Protein AF-I6UPG4-F1 (afdb_monomer_lite)

Foldseek 3Di:
DVVVLVQVVVLCVVCVVVVAHFAEKEDAPQLLVVVQVVCCVVVVDNDDDQDGPNHGYDYDNVCPQKMKTARPVCVVPDPPRIDMDRRDD

pLDDT: mean 94.86, std 5.69, range [63.81, 98.62]

Organism: NCBI:txid1185654

Structure (mmCIF, N/CA/C/O backbone):
data_AF-I6UPG4-F1
#
_entry.id   AF-I6UPG4-F1
#
loop_
_atom_site.group_PDB
_atom_site.id
_atom_site.type_symbol
_atom_site.label_atom_id
_atom_site.label_alt_id
_atom_site.label_comp_id
_atom_site.label_asym_id
_atom_site.label_entity_id
_atom_site.label_seq_id
_atom_site.pdbx_PDB_ins_code
_atom_site.Cartn_x
_atom_site.Cartn_y
_atom_site.Cartn_z
_atom_site.occupancy
_atom_site.B_iso_or_equiv
_atom_site.auth_seq_id
_atom_site.auth_comp_id
_atom_site.auth_asym_id
_atom_site.auth_atom_id
_atom_site.pdbx_PDB_model_num
ATOM 1 N N . MET A 1 1 ? -3.359 -5.535 13.706 1.00 63.81 1 MET A N 1
ATOM 2 C CA . MET A 1 1 ? -2.222 -4.746 13.191 1.00 63.81 1 MET A CA 1
ATOM 3 C C . MET A 1 1 ? -1.098 -5.605 12.613 1.00 63.81 1 MET A C 1
ATOM 5 O O . MET A 1 1 ? -0.763 -5.388 11.455 1.00 63.81 1 MET A O 1
ATOM 9 N N . ILE A 1 2 ? -0.634 -6.650 13.319 1.00 75.94 2 ILE A N 1
ATOM 10 C CA . ILE A 1 2 ? 0.460 -7.556 12.880 1.00 75.94 2 ILE A CA 1
ATOM 11 C C . ILE A 1 2 ? 0.326 -8.045 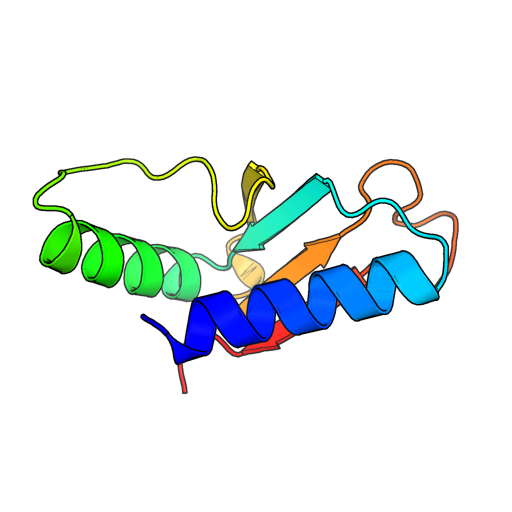11.424 1.00 75.94 2 ILE A C 1
ATOM 13 O O . ILE A 1 2 ? 1.300 -8.022 10.682 1.00 75.94 2 ILE A O 1
ATOM 17 N N . ARG A 1 3 ? -0.883 -8.429 10.981 1.00 84.75 3 ARG A N 1
ATOM 18 C CA . ARG A 1 3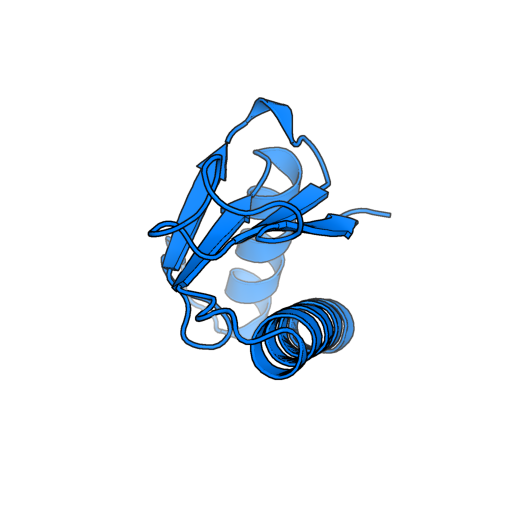 ? -1.097 -8.918 9.606 1.00 84.75 3 ARG A CA 1
ATOM 19 C C . ARG A 1 3 ? -0.812 -7.859 8.530 1.00 84.75 3 ARG A C 1
ATOM 21 O O . ARG A 1 3 ? -0.182 -8.183 7.539 1.00 84.75 3 ARG A O 1
ATOM 28 N N . ILE A 1 4 ? -1.271 -6.618 8.716 1.00 90.38 4 ILE A N 1
ATOM 29 C CA . ILE A 1 4 ? -1.132 -5.565 7.692 1.00 90.38 4 ILE A CA 1
ATOM 30 C C . ILE A 1 4 ? 0.318 -5.103 7.593 1.00 90.38 4 ILE A C 1
ATOM 32 O O . ILE A 1 4 ? 0.836 -4.999 6.489 1.00 90.38 4 ILE A O 1
ATOM 36 N N . LEU A 1 5 ? 0.978 -4.866 8.731 1.00 90.94 5 LEU A N 1
ATOM 37 C CA . LEU A 1 5 ? 2.392 -4.486 8.722 1.00 90.94 5 LEU A CA 1
ATOM 38 C C . LEU A 1 5 ? 3.256 -5.590 8.103 1.00 90.94 5 LEU A C 1
ATOM 40 O O . LEU A 1 5 ? 4.109 -5.287 7.277 1.00 90.94 5 LEU A O 1
ATOM 44 N N . GLY A 1 6 ? 2.971 -6.859 8.419 1.00 93.50 6 GLY A N 1
ATOM 45 C CA . GLY A 1 6 ? 3.652 -7.999 7.806 1.00 93.50 6 GLY A CA 1
ATOM 46 C C . GLY A 1 6 ? 3.448 -8.082 6.290 1.00 93.50 6 GLY A C 1
ATOM 47 O O . GLY A 1 6 ? 4.416 -8.259 5.563 1.00 93.50 6 GLY A O 1
ATOM 48 N N . GLU A 1 7 ? 2.219 -7.891 5.796 1.00 94.81 7 GLU A N 1
ATOM 49 C CA . GLU A 1 7 ? 1.936 -7.877 4.350 1.00 94.81 7 GLU A CA 1
ATOM 50 C C . GLU A 1 7 ? 2.633 -6.702 3.636 1.00 94.81 7 GLU A C 1
ATOM 52 O O . GLU A 1 7 ? 3.128 -6.862 2.519 1.00 94.81 7 GLU A O 1
ATOM 57 N N . ILE A 1 8 ? 2.722 -5.530 4.277 1.00 95.75 8 ILE A N 1
ATOM 58 C CA . ILE A 1 8 ? 3.471 -4.378 3.746 1.00 95.75 8 ILE A CA 1
ATOM 59 C C . ILE A 1 8 ? 4.965 -4.701 3.675 1.00 95.75 8 ILE A C 1
ATOM 61 O O . ILE A 1 8 ? 5.578 -4.510 2.625 1.00 95.75 8 ILE A O 1
ATOM 65 N N . GLU A 1 9 ? 5.546 -5.228 4.753 1.00 96.00 9 GLU A N 1
ATOM 66 C CA . GLU A 1 9 ? 6.959 -5.616 4.795 1.00 96.00 9 GLU A CA 1
ATOM 67 C C . GLU A 1 9 ? 7.293 -6.702 3.767 1.00 96.00 9 GLU A C 1
ATOM 69 O O . GLU A 1 9 ? 8.319 -6.613 3.093 1.00 96.00 9 GLU A O 1
ATOM 74 N N . GLU A 1 10 ? 6.413 -7.689 3.588 1.00 96.94 10 GLU A N 1
ATOM 75 C CA . GLU A 1 10 ? 6.544 -8.723 2.561 1.00 96.94 10 GLU A CA 1
ATOM 76 C C . GLU A 1 10 ? 6.639 -8.096 1.163 1.00 96.94 10 GLU A C 1
ATOM 78 O O . GLU A 1 10 ? 7.598 -8.357 0.435 1.00 96.94 10 GLU A O 1
ATOM 83 N N . LYS A 1 11 ? 5.718 -7.189 0.804 1.00 97.62 11 LYS A N 1
ATOM 84 C CA . LYS A 1 11 ? 5.741 -6.529 -0.515 1.00 97.62 11 LYS A CA 1
ATOM 85 C C . LYS A 1 11 ? 6.898 -5.562 -0.699 1.00 97.62 11 LYS A C 1
ATOM 87 O O . LYS A 1 11 ? 7.436 -5.465 -1.803 1.00 97.62 11 LYS A O 1
ATOM 92 N N . MET A 1 12 ? 7.324 -4.884 0.361 1.00 98.06 12 MET A N 1
ATOM 93 C CA . MET A 1 12 ? 8.545 -4.082 0.327 1.00 98.06 12 MET A CA 1
ATOM 94 C C . MET A 1 12 ? 9.776 -4.952 0.064 1.00 98.06 12 MET A C 1
ATOM 96 O O . MET A 1 12 ? 10.643 -4.560 -0.715 1.00 98.06 12 MET A O 1
ATOM 100 N N . ASN A 1 13 ? 9.865 -6.125 0.690 1.00 97.88 13 ASN A N 1
ATOM 101 C CA . ASN A 1 13 ? 10.984 -7.040 0.491 1.00 97.88 13 ASN A CA 1
ATOM 102 C C . ASN A 1 13 ? 10.971 -7.663 -0.907 1.00 97.88 13 ASN A C 1
ATOM 104 O O . ASN A 1 13 ? 12.030 -7.739 -1.521 1.00 97.88 13 ASN A O 1
ATOM 108 N N . GLU A 1 14 ? 9.801 -8.023 -1.442 1.00 98.00 14 GLU A N 1
ATOM 109 C CA . GLU A 1 14 ? 9.663 -8.451 -2.842 1.00 98.00 14 GLU A CA 1
ATOM 110 C C . GLU A 1 14 ? 10.207 -7.388 -3.806 1.00 98.00 14 GLU A C 1
ATOM 112 O O . GLU A 1 14 ? 11.051 -7.695 -4.643 1.00 98.00 14 GLU A O 1
ATOM 117 N N . LEU A 1 15 ? 9.796 -6.122 -3.649 1.00 97.69 15 LEU A N 1
ATOM 118 C CA . LEU A 1 15 ? 10.302 -5.020 -4.476 1.00 97.69 15 LEU A CA 1
ATOM 119 C C . LEU A 1 15 ? 11.820 -4.847 -4.346 1.00 97.69 15 LEU A C 1
ATOM 121 O O . LEU A 1 15 ? 12.506 -4.693 -5.353 1.00 97.69 15 LEU A O 1
ATOM 125 N N . LYS A 1 16 ? 12.359 -4.918 -3.125 1.00 98.06 16 LYS A N 1
ATOM 126 C CA . LYS A 1 16 ? 13.809 -4.830 -2.891 1.00 98.06 16 LYS A CA 1
ATOM 127 C C . LYS A 1 16 ? 14.578 -5.977 -3.546 1.00 98.06 16 LYS A C 1
ATOM 129 O O . LYS A 1 16 ? 15.645 -5.737 -4.105 1.00 98.06 16 LYS A O 1
ATOM 134 N N . MET A 1 17 ? 14.057 -7.206 -3.495 1.00 98.06 17 MET A N 1
ATOM 135 C CA . MET A 1 17 ? 14.657 -8.366 -4.171 1.00 98.06 17 MET A CA 1
ATOM 136 C C . MET A 1 17 ? 14.632 -8.216 -5.695 1.00 98.06 17 MET A C 1
ATOM 138 O O . MET A 1 17 ? 15.594 -8.597 -6.357 1.00 98.06 17 MET A O 1
ATOM 142 N N . ASP A 1 18 ? 13.578 -7.597 -6.228 1.00 97.06 18 ASP A N 1
ATOM 143 C CA . ASP A 1 18 ? 13.436 -7.255 -7.647 1.00 97.06 18 ASP A CA 1
ATOM 144 C C . ASP A 1 18 ? 14.321 -6.045 -8.064 1.00 97.06 18 ASP A C 1
ATOM 146 O O . ASP A 1 18 ? 14.360 -5.677 -9.238 1.00 97.06 18 ASP A O 1
ATOM 150 N N . GLY A 1 19 ? 15.066 -5.434 -7.129 1.00 97.94 19 GLY A N 1
ATOM 151 C CA . GLY A 1 19 ? 15.998 -4.324 -7.380 1.00 97.94 19 GLY A CA 1
ATOM 152 C C . GLY A 1 19 ? 15.389 -2.921 -7.276 1.00 97.94 19 GLY A C 1
ATOM 153 O O . GLY A 1 19 ? 16.061 -1.940 -7.599 1.00 97.94 19 GLY A O 1
ATOM 154 N N . PHE A 1 20 ? 14.142 -2.809 -6.820 1.00 98.50 20 PHE A N 1
ATOM 155 C CA . PHE A 1 20 ? 13.459 -1.537 -6.587 1.00 98.50 20 PHE A CA 1
ATOM 156 C C . PHE A 1 20 ? 13.763 -0.963 -5.199 1.00 98.50 20 PHE A C 1
ATOM 158 O O . PHE A 1 20 ? 14.145 -1.674 -4.266 1.00 98.50 20 PHE A O 1
ATOM 165 N N . ASN A 1 21 ? 13.533 0.337 -5.036 1.00 98.12 21 ASN A N 1
ATOM 166 C CA . ASN A 1 21 ? 13.638 1.039 -3.765 1.00 98.12 21 ASN A CA 1
ATOM 167 C C . ASN A 1 21 ? 12.257 1.568 -3.330 1.00 98.12 21 ASN A C 1
ATOM 169 O O . ASN A 1 21 ? 11.929 2.713 -3.642 1.00 98.12 21 ASN A O 1
ATOM 173 N N . PRO A 1 22 ? 11.440 0.759 -2.627 1.00 98.25 22 PRO A N 1
ATOM 174 C CA . PRO A 1 22 ? 10.106 1.177 -2.216 1.00 98.25 22 PRO A CA 1
ATOM 175 C C . PRO A 1 22 ? 10.176 2.360 -1.247 1.00 98.25 22 PRO A C 1
ATOM 177 O O . PRO A 1 22 ? 10.842 2.281 -0.214 1.00 98.25 22 PRO A O 1
ATOM 180 N N . ASP A 1 23 ? 9.470 3.437 -1.576 1.00 98.50 23 ASP A N 1
ATOM 181 C CA . ASP A 1 23 ? 9.528 4.718 -0.866 1.00 98.50 23 ASP A CA 1
ATOM 182 C C . ASP A 1 23 ? 8.143 5.258 -0.472 1.00 98.50 23 ASP A C 1
ATOM 184 O O . ASP A 1 23 ? 8.020 5.978 0.525 1.00 98.50 23 ASP A O 1
ATOM 188 N N . ILE A 1 24 ? 7.095 4.871 -1.205 1.00 98.56 24 ILE A N 1
ATOM 189 C CA . ILE A 1 24 ? 5.712 5.297 -0.972 1.00 98.56 24 ILE A CA 1
ATOM 190 C C . ILE A 1 24 ? 4.779 4.082 -0.938 1.00 98.56 24 ILE A C 1
ATOM 192 O O . ILE A 1 24 ? 4.936 3.120 -1.689 1.00 98.56 24 ILE A O 1
ATOM 196 N N . ILE A 1 25 ? 3.757 4.150 -0.088 1.00 98.56 25 ILE A N 1
ATOM 197 C CA . ILE A 1 25 ? 2.570 3.302 -0.159 1.00 98.56 25 ILE A CA 1
ATOM 198 C C . ILE A 1 25 ? 1.333 4.166 -0.410 1.00 98.56 25 ILE A C 1
ATOM 200 O O . ILE A 1 25 ? 1.000 5.068 0.361 1.00 98.56 25 ILE A O 1
ATOM 204 N N . LEU A 1 26 ? 0.653 3.883 -1.517 1.00 98.62 26 LEU A N 1
ATOM 205 C CA . LEU A 1 26 ? -0.604 4.510 -1.899 1.00 98.62 26 LEU A CA 1
ATOM 206 C C . LEU A 1 26 ? -1.747 3.763 -1.220 1.00 98.62 26 LEU A C 1
ATOM 208 O O . LEU A 1 26 ? -1.903 2.566 -1.444 1.00 98.62 26 LEU A O 1
ATOM 212 N N . PHE A 1 27 ? -2.559 4.445 -0.424 1.00 98.50 27 PHE A N 1
ATOM 213 C CA . PHE A 1 27 ? -3.748 3.866 0.191 1.00 98.50 27 PHE A CA 1
ATOM 214 C C . PHE A 1 27 ? -5.021 4.371 -0.477 1.00 98.50 27 PHE A C 1
ATOM 216 O O . PHE A 1 27 ? -5.185 5.572 -0.703 1.00 98.50 27 PHE A O 1
ATOM 223 N N . GLY A 1 28 ? -5.964 3.456 -0.696 1.00 98.38 28 GLY A N 1
ATOM 224 C CA . GLY A 1 28 ? -7.351 3.821 -0.939 1.00 98.38 28 GLY A CA 1
ATOM 225 C C . GLY A 1 28 ? -7.988 4.476 0.282 1.00 98.38 28 GLY A C 1
ATOM 226 O O . GLY A 1 28 ? -7.527 4.312 1.417 1.00 98.38 28 GLY A O 1
ATOM 227 N N . ARG A 1 29 ? -9.063 5.241 0.061 1.00 97.25 29 ARG A N 1
ATOM 228 C CA . ARG A 1 29 ? -9.729 6.007 1.129 1.00 97.25 29 ARG A CA 1
ATOM 229 C C . ARG A 1 29 ? -10.203 5.095 2.263 1.00 97.25 29 ARG A C 1
ATOM 231 O O . ARG A 1 29 ? -10.003 5.406 3.437 1.00 97.25 29 ARG A O 1
ATOM 238 N N . GLU A 1 30 ? -10.805 3.963 1.915 1.00 97.38 30 GLU A N 1
ATOM 239 C CA . GLU A 1 30 ? -11.325 2.989 2.877 1.00 97.38 30 GLU A CA 1
ATOM 240 C C . GLU A 1 30 ? -10.166 2.303 3.606 1.00 97.38 30 GLU A C 1
ATOM 242 O O . GLU A 1 30 ? -10.161 2.240 4.837 1.00 97.38 30 GLU A O 1
ATOM 247 N N . ALA A 1 31 ? -9.147 1.867 2.860 1.00 97.56 31 ALA A N 1
ATOM 248 C CA . ALA A 1 31 ? -7.948 1.237 3.400 1.00 97.56 31 ALA A CA 1
ATOM 249 C C . ALA A 1 31 ? -7.209 2.134 4.408 1.00 97.56 31 ALA A C 1
ATOM 251 O O . ALA A 1 31 ? -6.840 1.671 5.490 1.00 97.56 31 ALA A O 1
ATOM 252 N N . TYR A 1 32 ? -7.031 3.422 4.090 1.00 97.19 32 TYR A N 1
ATOM 253 C CA . TYR A 1 32 ? -6.404 4.388 4.995 1.00 97.19 32 TYR A CA 1
ATOM 254 C C . TYR A 1 32 ? -7.232 4.588 6.264 1.00 97.19 32 TYR A C 1
ATOM 256 O O . TYR A 1 32 ? -6.684 4.573 7.363 1.00 97.19 32 TYR A O 1
ATOM 264 N N . ASN A 1 33 ? -8.554 4.729 6.139 1.00 96.06 33 ASN A N 1
ATOM 265 C CA . ASN A 1 33 ? -9.433 4.879 7.297 1.00 96.06 33 ASN A CA 1
ATOM 266 C C . ASN A 1 33 ? -9.380 3.639 8.203 1.00 96.06 33 ASN A C 1
ATOM 268 O O . ASN A 1 33 ? -9.323 3.770 9.427 1.00 96.06 33 ASN A O 1
ATOM 272 N N . PHE A 1 34 ? -9.349 2.441 7.612 1.00 95.25 34 PHE A N 1
ATOM 273 C CA . PHE A 1 34 ? -9.190 1.189 8.349 1.00 95.25 34 PHE A CA 1
ATOM 274 C C . PHE A 1 34 ? -7.865 1.155 9.123 1.00 95.25 34 PHE A C 1
ATOM 276 O O . PHE A 1 34 ? -7.867 0.888 10.327 1.00 95.25 34 PHE A O 1
ATOM 283 N N . LEU A 1 35 ? -6.747 1.475 8.461 1.00 93.94 35 LEU A N 1
ATOM 284 C CA . LEU A 1 35 ? -5.430 1.533 9.098 1.00 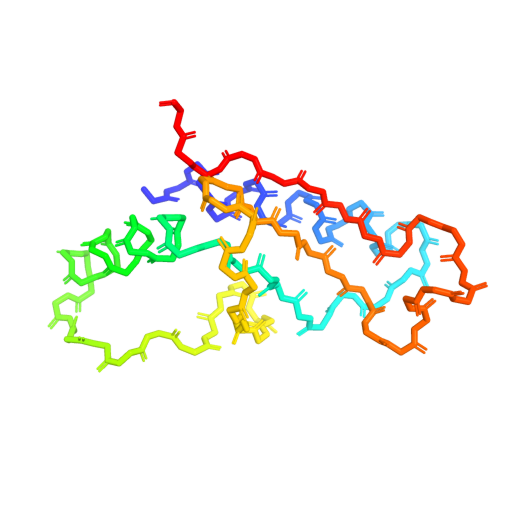93.94 35 LEU A CA 1
ATOM 285 C C . LEU A 1 35 ? -5.369 2.613 10.187 1.00 93.94 35 LEU A C 1
ATOM 287 O O . LEU A 1 35 ? -4.900 2.341 11.288 1.00 93.94 35 LEU A O 1
ATOM 291 N N . SER A 1 36 ? -5.870 3.819 9.912 1.00 94.38 36 SER A N 1
ATOM 292 C CA . SER A 1 36 ? -5.848 4.939 10.855 1.00 94.38 36 SER A CA 1
ATOM 293 C C . SER A 1 36 ? -6.633 4.624 12.126 1.00 94.38 36 SER A C 1
ATOM 295 O O . SER A 1 36 ? -6.140 4.875 13.220 1.00 94.38 36 SER A O 1
ATOM 297 N N . ASN A 1 37 ? -7.815 4.014 12.011 1.00 93.56 37 ASN A N 1
ATOM 298 C CA . ASN A 1 37 ? -8.599 3.597 13.175 1.00 93.56 37 ASN A CA 1
ATOM 299 C C . ASN A 1 37 ? -7.898 2.499 13.985 1.00 93.56 37 ASN A C 1
ATOM 301 O O . ASN A 1 37 ? -7.983 2.488 15.213 1.00 93.56 37 ASN A O 1
ATOM 305 N N . LEU A 1 38 ? -7.197 1.586 13.308 1.00 91.25 38 LEU A N 1
ATOM 306 C CA . LEU A 1 38 ? -6.421 0.538 13.959 1.00 91.25 38 LEU A CA 1
ATOM 307 C C . LEU A 1 38 ? -5.243 1.126 14.749 1.00 91.25 38 LEU A C 1
ATOM 309 O O . LEU A 1 38 ? -5.087 0.808 15.924 1.00 91.25 38 LEU A O 1
ATOM 313 N N . LEU A 1 39 ? -4.471 2.022 14.130 1.00 91.06 39 LEU A N 1
ATOM 314 C CA . LEU A 1 39 ? -3.329 2.683 14.761 1.00 91.06 39 LEU A CA 1
ATOM 315 C C . LEU A 1 39 ? -3.763 3.617 15.896 1.00 91.06 39 LEU A C 1
ATOM 317 O O . LEU A 1 39 ? -3.172 3.562 16.964 1.00 91.06 39 LEU A O 1
ATOM 321 N N . LYS A 1 40 ? -4.849 4.386 15.730 1.00 93.19 40 LYS A N 1
ATOM 322 C CA . LYS A 1 40 ? -5.455 5.196 16.807 1.00 93.19 40 LYS A CA 1
ATOM 323 C C . LYS A 1 40 ? -5.725 4.382 18.062 1.00 93.19 40 LYS A C 1
ATOM 325 O O . LYS A 1 40 ? -5.398 4.796 19.167 1.00 93.19 40 LYS A O 1
ATOM 330 N N . LYS A 1 41 ? -6.338 3.211 17.880 1.00 90.06 41 LYS A N 1
ATOM 331 C CA . LYS A 1 41 ? -6.707 2.326 18.983 1.00 90.06 41 LYS A CA 1
ATOM 332 C C . LYS A 1 41 ? -5.488 1.725 19.681 1.00 90.06 41 LYS A C 1
ATOM 334 O O . LYS A 1 41 ? -5.544 1.490 20.880 1.00 90.06 41 LYS A O 1
ATOM 339 N N . GLU A 1 42 ? -4.440 1.415 18.929 1.00 85.81 42 GLU A N 1
ATOM 340 C CA . GLU A 1 42 ? -3.270 0.710 19.458 1.00 85.81 42 GLU A CA 1
ATOM 341 C C . GLU A 1 42 ? -2.174 1.645 19.981 1.00 85.81 42 GLU A C 1
ATOM 343 O O . GLU A 1 42 ? -1.459 1.267 20.903 1.00 85.81 42 GLU A O 1
ATOM 348 N N . MET A 1 43 ? -2.046 2.845 19.416 1.00 87.62 43 MET A N 1
ATOM 349 C CA . MET A 1 43 ? -1.039 3.840 19.797 1.00 87.62 43 MET A CA 1
ATOM 350 C C . MET A 1 43 ? -1.589 4.926 20.728 1.00 87.62 43 MET A C 1
ATOM 352 O O . MET A 1 43 ? -0.811 5.721 21.237 1.00 87.62 43 MET A O 1
ATOM 356 N N . GLU A 1 44 ? -2.910 4.976 20.941 1.00 88.62 44 GLU A N 1
ATOM 357 C CA . GLU A 1 44 ? -3.594 6.056 21.676 1.00 88.62 44 GLU A CA 1
ATOM 358 C C . GLU A 1 44 ? -3.304 7.463 21.098 1.00 88.62 44 GLU A C 1
ATOM 360 O O . GLU A 1 44 ? -3.370 8.473 21.795 1.00 88.62 44 GLU A O 1
ATOM 365 N N . GLU A 1 45 ? -3.016 7.542 19.794 1.00 90.44 45 GLU A N 1
ATOM 366 C CA . GLU A 1 45 ? -2.720 8.779 19.059 1.00 90.44 45 GLU A CA 1
ATOM 367 C C . GLU A 1 45 ? -3.852 9.142 18.091 1.00 90.44 45 GLU A C 1
ATOM 369 O O . GLU A 1 45 ? -4.411 8.271 17.432 1.00 90.44 45 GLU A O 1
ATOM 374 N N . GLU A 1 46 ? -4.158 10.431 17.912 1.00 86.19 46 GLU A N 1
ATOM 375 C CA . GLU A 1 46 ? -5.244 10.879 17.019 1.00 86.19 46 GLU A CA 1
ATOM 376 C C . GLU A 1 46 ? -4.865 10.940 15.520 1.00 86.19 46 GLU A C 1
ATOM 378 O O . GLU A 1 46 ? -5.738 11.120 14.661 1.00 86.19 46 GLU A O 1
ATOM 383 N N . GLY A 1 47 ? -3.591 10.737 15.169 1.00 89.00 47 GLY A N 1
ATOM 384 C CA . GLY A 1 47 ? -3.085 10.891 13.800 1.00 89.00 47 GLY A CA 1
ATOM 385 C C . GLY A 1 47 ? -3.033 12.361 13.328 1.00 89.00 47 GLY A C 1
ATOM 386 O O . GLY A 1 47 ? -3.126 13.274 14.146 1.00 89.00 47 GLY A O 1
ATOM 387 N N . PRO A 1 48 ? -2.884 12.628 12.014 1.00 88.75 48 PRO A N 1
ATOM 388 C CA . PRO A 1 48 ? -2.854 11.669 10.909 1.00 88.75 48 PRO A CA 1
ATOM 389 C C . PRO A 1 48 ? -1.562 10.846 10.870 1.00 88.75 48 PRO A C 1
ATOM 391 O O . PRO A 1 48 ? -0.485 11.334 11.202 1.00 88.75 48 PRO A O 1
ATOM 394 N N . PHE A 1 49 ? -1.663 9.604 10.398 1.00 93.81 49 PHE A N 1
ATOM 395 C CA . PHE A 1 49 ? -0.493 8.756 10.185 1.00 93.81 49 PHE A CA 1
ATOM 396 C C . PHE A 1 49 ? 0.046 9.005 8.784 1.00 93.81 49 PHE A C 1
ATOM 398 O O . PHE A 1 49 ? -0.638 8.772 7.791 1.00 93.81 49 PHE A O 1
ATOM 405 N N . THR A 1 50 ? 1.273 9.504 8.712 1.00 96.38 50 THR A N 1
ATOM 406 C CA . THR A 1 50 ? 1.923 9.879 7.448 1.00 96.38 50 THR A CA 1
ATOM 407 C C . THR A 1 50 ? 2.943 8.848 6.977 1.00 96.38 50 THR A C 1
ATOM 409 O O . THR A 1 50 ? 3.427 8.943 5.853 1.00 96.38 50 THR A O 1
ATOM 412 N N . HIS A 1 51 ? 3.272 7.866 7.819 1.00 95.56 51 HIS A N 1
ATOM 413 C CA . HIS A 1 51 ? 4.275 6.843 7.545 1.00 95.56 51 HIS A CA 1
ATOM 414 C C . HIS A 1 51 ? 3.837 5.486 8.097 1.00 95.56 51 HIS A C 1
ATOM 416 O O . HIS A 1 51 ? 3.158 5.408 9.121 1.00 95.56 51 HIS A O 1
ATOM 422 N N . VAL A 1 52 ? 4.265 4.419 7.425 1.00 93.31 52 VAL A N 1
ATOM 423 C CA . VAL A 1 52 ? 4.136 3.030 7.884 1.00 93.31 52 VAL A CA 1
ATOM 424 C C . VAL A 1 52 ? 5.327 2.233 7.361 1.00 93.31 52 VAL A C 1
ATOM 426 O O . VAL A 1 52 ? 5.763 2.462 6.239 1.00 93.31 52 VAL A O 1
ATOM 429 N N . SER A 1 53 ? 5.898 1.341 8.174 1.00 89.56 53 SER A N 1
ATOM 430 C CA . SER A 1 53 ? 7.037 0.486 7.781 1.00 89.56 53 SER A CA 1
ATOM 431 C C . SER A 1 53 ? 8.207 1.246 7.123 1.00 89.56 53 SER A C 1
ATOM 433 O O . SER A 1 53 ? 8.845 0.748 6.201 1.00 89.56 53 SER A O 1
ATOM 435 N N . ASN A 1 54 ? 8.507 2.457 7.610 1.00 93.44 54 ASN A N 1
ATOM 436 C CA . ASN A 1 54 ? 9.555 3.361 7.105 1.00 93.44 54 ASN A CA 1
ATOM 437 C C . ASN A 1 54 ? 9.349 3.911 5.679 1.00 93.44 54 ASN A C 1
ATOM 439 O O . ASN A 1 54 ? 10.296 4.437 5.097 1.00 93.44 54 ASN A O 1
ATOM 443 N N . ILE A 1 55 ? 8.137 3.832 5.128 1.00 97.00 55 ILE A N 1
ATOM 444 C CA . ILE A 1 55 ? 7.767 4.457 3.850 1.00 97.00 55 ILE A CA 1
ATOM 445 C C . ILE A 1 55 ? 6.630 5.461 4.039 1.00 97.00 55 ILE A C 1
ATOM 447 O O . ILE A 1 55 ? 5.878 5.407 5.019 1.00 97.00 55 ILE A O 1
ATOM 451 N N . LYS A 1 56 ? 6.528 6.415 3.112 1.00 98.31 56 LYS A N 1
ATOM 452 C CA . LYS A 1 56 ? 5.543 7.497 3.171 1.00 98.31 56 LYS A CA 1
ATOM 453 C C . LYS A 1 56 ? 4.159 6.993 2.764 1.00 98.31 56 LYS A C 1
ATOM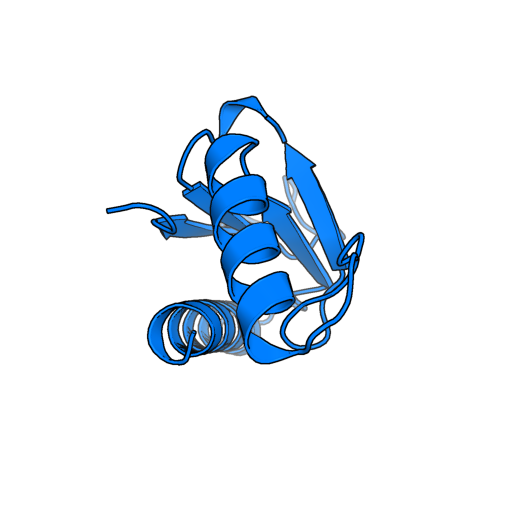 455 O O . LYS A 1 56 ? 4.033 6.256 1.789 1.00 98.31 56 LYS A O 1
ATOM 460 N N . ILE A 1 57 ? 3.121 7.422 3.474 1.00 98.38 57 ILE A N 1
ATOM 461 C CA . ILE A 1 57 ? 1.725 7.193 3.093 1.00 98.38 57 ILE A CA 1
ATOM 462 C C . ILE A 1 57 ? 1.262 8.334 2.188 1.00 98.38 57 ILE A C 1
ATOM 464 O O . ILE A 1 57 ? 1.390 9.505 2.542 1.00 98.38 57 ILE A O 1
ATOM 468 N N . GLU A 1 58 ? 0.665 7.980 1.056 1.00 98.50 58 GLU A N 1
ATOM 469 C CA . GLU A 1 58 ? -0.079 8.893 0.186 1.00 98.50 58 GLU A CA 1
ATOM 470 C C . GLU A 1 58 ? -1.468 8.317 -0.104 1.00 98.50 58 GLU A C 1
ATOM 472 O O . GLU A 1 58 ? -1.683 7.106 -0.016 1.00 98.50 58 GLU A O 1
ATOM 477 N N . ILE A 1 59 ? -2.430 9.179 -0.437 1.00 98.19 59 ILE A N 1
ATOM 478 C CA . ILE A 1 59 ? -3.819 8.766 -0.671 1.00 98.19 59 ILE A CA 1
ATOM 479 C C . ILE A 1 59 ? -4.124 8.774 -2.167 1.00 98.19 59 ILE A C 1
ATOM 481 O O . ILE A 1 59 ? -3.982 9.799 -2.828 1.00 98.19 59 ILE A O 1
ATOM 485 N N . LEU A 1 60 ? -4.605 7.638 -2.668 1.00 98.44 60 LEU A N 1
ATOM 486 C CA . LEU A 1 60 ? -5.182 7.485 -4.001 1.00 98.44 60 LEU A CA 1
ATOM 487 C C . LEU A 1 60 ? -6.559 6.839 -3.831 1.00 98.44 60 LEU A C 1
ATOM 489 O O . LEU A 1 60 ? -6.661 5.621 -3.685 1.00 98.44 60 LEU A O 1
ATOM 493 N N . GLU A 1 61 ? -7.605 7.667 -3.753 1.00 98.00 61 GLU A N 1
ATOM 494 C CA . GLU A 1 61 ? -8.934 7.271 -3.264 1.00 98.00 61 GLU A CA 1
ATOM 495 C C . GLU A 1 61 ? -9.523 6.069 -4.010 1.00 98.00 61 GLU A C 1
ATOM 497 O O . GLU A 1 61 ? -10.126 5.193 -3.387 1.00 98.00 61 GLU A O 1
ATOM 502 N N . GLU A 1 62 ? -9.280 5.997 -5.316 1.00 98.19 62 GLU A N 1
ATOM 503 C CA . GLU A 1 62 ? -9.793 5.000 -6.254 1.00 98.19 62 GLU A CA 1
ATOM 504 C C . GLU A 1 62 ? -9.305 3.573 -5.962 1.00 98.19 62 GLU A C 1
ATOM 506 O O . GLU A 1 62 ? -9.857 2.611 -6.494 1.00 98.19 62 GLU A O 1
ATOM 511 N N . LEU A 1 63 ? -8.294 3.407 -5.099 1.00 98.12 63 LEU A N 1
ATOM 512 C CA . LEU A 1 63 ? -7.857 2.092 -4.627 1.00 98.12 63 LEU A CA 1
ATOM 513 C C . LEU A 1 63 ? -8.828 1.461 -3.610 1.00 98.12 63 LEU A C 1
ATOM 515 O O . LEU A 1 63 ? -8.700 0.273 -3.319 1.00 98.12 63 LEU A O 1
ATOM 519 N N . GLY A 1 64 ? -9.796 2.216 -3.072 1.00 97.94 64 GLY A N 1
ATOM 520 C CA . GLY A 1 64 ? -10.821 1.701 -2.156 1.00 97.94 64 GLY A CA 1
ATOM 521 C C . GLY A 1 64 ? -10.232 1.008 -0.921 1.00 97.94 64 GLY A C 1
ATOM 522 O O . GLY A 1 64 ? -9.543 1.637 -0.111 1.00 97.94 64 GLY A O 1
ATOM 523 N N . GLY A 1 65 ? -10.505 -0.290 -0.775 1.00 97.69 65 GLY A N 1
ATOM 524 C CA . GLY A 1 65 ? -10.015 -1.145 0.312 1.00 97.69 65 GLY A CA 1
ATOM 525 C C . GLY A 1 65 ? -8.591 -1.691 0.141 1.00 97.69 65 GLY A C 1
ATOM 526 O O . GLY A 1 65 ? -8.131 -2.444 1.006 1.00 97.69 65 GLY A O 1
ATOM 527 N N . ASP A 1 66 ? -7.887 -1.310 -0.926 1.00 98.12 66 ASP A N 1
ATOM 528 C CA . ASP A 1 66 ? -6.525 -1.754 -1.225 1.00 98.12 66 ASP A CA 1
ATOM 529 C C . ASP A 1 66 ? -5.466 -0.677 -0.923 1.00 98.12 66 ASP A C 1
ATOM 531 O O . ASP A 1 66 ? -5.748 0.517 -0.789 1.00 98.12 66 ASP A O 1
ATOM 535 N N . ALA A 1 67 ? -4.211 -1.120 -0.863 1.00 98.31 67 ALA A N 1
ATOM 536 C CA . ALA A 1 67 ? -3.026 -0.275 -0.885 1.00 98.31 67 ALA A CA 1
ATOM 537 C C . ALA A 1 67 ? -2.005 -0.791 -1.911 1.00 98.31 67 ALA A C 1
ATOM 539 O O . ALA A 1 67 ? -2.044 -1.955 -2.315 1.00 98.31 67 ALA A O 1
ATOM 540 N N . VAL A 1 68 ? -1.085 0.064 -2.350 1.00 98.50 68 VAL A N 1
ATOM 541 C CA . VAL A 1 68 ? -0.045 -0.275 -3.327 1.00 98.50 68 VAL A CA 1
ATOM 542 C C . VAL A 1 68 ? 1.293 0.291 -2.869 1.00 98.50 68 VAL A C 1
ATOM 544 O O . VAL A 1 68 ? 1.450 1.505 -2.787 1.00 98.50 68 VAL A O 1
ATOM 547 N N . VAL A 1 69 ? 2.263 -0.581 -2.597 1.00 98.56 69 VAL A N 1
ATOM 548 C CA . VAL A 1 69 ? 3.658 -0.181 -2.357 1.00 98.56 69 VAL A CA 1
ATOM 549 C C . VAL A 1 69 ? 4.311 0.091 -3.705 1.00 98.56 69 VAL A C 1
ATOM 551 O O . VAL A 1 69 ? 4.173 -0.729 -4.617 1.00 98.56 69 VAL A O 1
ATOM 554 N N . ILE A 1 70 ? 5.009 1.218 -3.835 1.00 98.62 70 ILE A N 1
ATOM 555 C CA . ILE A 1 70 ? 5.649 1.646 -5.080 1.00 98.62 70 ILE A CA 1
ATOM 556 C C . ILE A 1 70 ? 7.101 2.077 -4.861 1.00 98.62 70 ILE A C 1
ATOM 558 O O . ILE A 1 70 ? 7.470 2.511 -3.771 1.00 98.62 70 ILE A O 1
ATOM 562 N N . ASP A 1 71 ? 7.895 1.988 -5.927 1.00 98.56 71 ASP A N 1
ATOM 563 C CA . ASP A 1 71 ? 9.094 2.811 -6.120 1.00 98.56 71 ASP A CA 1
ATOM 564 C C . ASP A 1 71 ? 8.716 3.982 -7.032 1.00 98.56 71 ASP A C 1
ATOM 566 O O . ASP A 1 71 ? 8.568 3.834 -8.251 1.00 98.56 71 ASP A O 1
ATOM 570 N N . SER A 1 72 ? 8.506 5.150 -6.429 1.00 98.06 72 SER A N 1
ATOM 571 C CA . SER A 1 72 ? 7.989 6.333 -7.118 1.00 98.06 72 SER A CA 1
ATOM 572 C C . SER A 1 72 ? 8.935 6.874 -8.193 1.00 98.06 72 SER A C 1
ATOM 574 O O . SER A 1 72 ? 8.484 7.519 -9.140 1.00 98.06 72 SER A O 1
ATOM 576 N N . LYS A 1 73 ? 10.240 6.582 -8.096 1.00 98.25 73 LYS A N 1
ATOM 577 C CA . LYS A 1 73 ? 11.257 7.085 -9.028 1.00 98.25 73 LYS A CA 1
ATOM 578 C C . LYS A 1 73 ? 11.196 6.386 -10.384 1.00 98.25 73 LYS A C 1
ATOM 580 O O . LYS A 1 73 ? 11.569 6.985 -11.393 1.00 98.25 73 LYS A O 1
ATOM 585 N N . VAL A 1 74 ? 10.766 5.125 -10.410 1.00 98.00 74 VAL A N 1
ATOM 586 C CA . VAL A 1 74 ? 10.734 4.298 -11.631 1.00 98.00 74 VAL A CA 1
ATOM 587 C C . VAL A 1 74 ? 9.337 3.799 -11.999 1.00 98.00 74 VAL A C 1
ATOM 589 O O . VAL A 1 74 ? 9.178 3.123 -13.021 1.00 98.00 74 VAL A O 1
ATOM 592 N N . LEU A 1 75 ? 8.313 4.154 -11.219 1.00 96.94 75 LEU A N 1
ATOM 593 C CA . LEU A 1 75 ? 6.919 3.867 -11.538 1.00 96.94 75 LEU A CA 1
ATOM 594 C C . LEU A 1 75 ? 6.550 4.421 -12.926 1.00 96.94 75 LEU A C 1
ATOM 596 O O . LEU A 1 75 ? 6.756 5.594 -13.223 1.00 96.94 75 LEU A O 1
ATOM 600 N N . GLY A 1 76 ? 6.014 3.559 -13.794 1.00 95.88 76 GLY A N 1
ATOM 601 C CA . GLY A 1 76 ? 5.669 3.904 -15.181 1.00 95.88 76 GLY A CA 1
ATOM 602 C C . GLY A 1 76 ? 6.841 3.864 -16.172 1.00 95.88 76 GLY A C 1
ATOM 603 O O . GLY A 1 76 ? 6.607 3.930 -17.376 1.00 95.88 76 GLY A O 1
ATOM 604 N N . LEU A 1 77 ? 8.078 3.699 -15.692 1.00 97.31 77 LEU A N 1
ATOM 605 C CA . LEU A 1 77 ? 9.277 3.529 -16.520 1.00 97.31 77 LEU A CA 1
ATOM 606 C C . LEU A 1 77 ? 9.751 2.073 -16.541 1.00 97.31 77 LEU A C 1
ATOM 608 O O . LEU A 1 77 ? 10.143 1.564 -17.589 1.00 97.31 77 LEU A O 1
ATOM 612 N N . VAL A 1 78 ? 9.694 1.397 -15.389 1.00 97.00 78 VAL A N 1
ATOM 613 C CA . VAL A 1 78 ? 10.098 -0.005 -15.231 1.00 97.00 78 VAL A CA 1
ATOM 614 C C . VAL A 1 78 ? 8.887 -0.840 -14.794 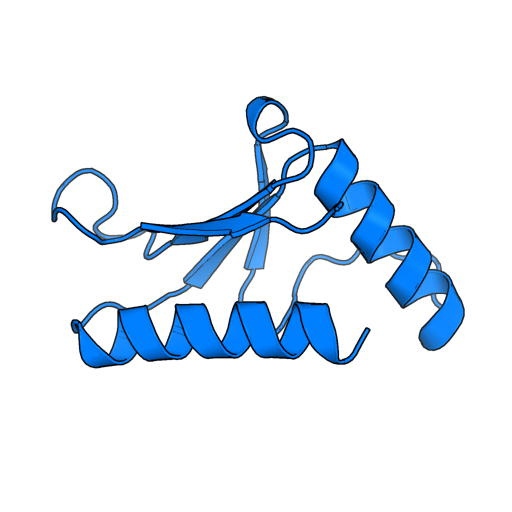1.00 97.00 78 VAL A C 1
ATOM 616 O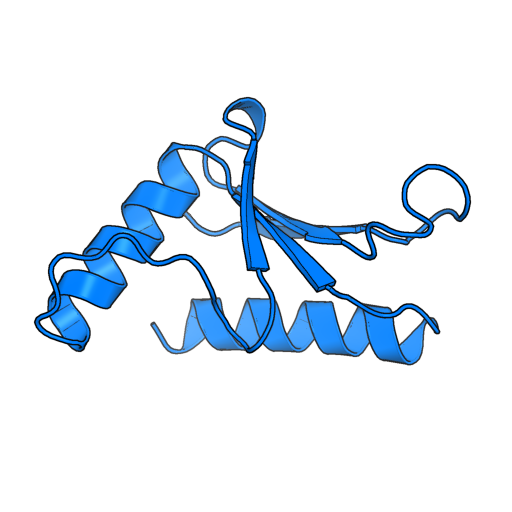 O . VAL A 1 78 ? 8.283 -0.549 -13.756 1.00 97.00 78 VAL A O 1
ATOM 619 N N . PRO A 1 79 ? 8.499 -1.883 -15.556 1.00 96.19 79 PRO A N 1
ATOM 620 C CA . PRO A 1 79 ? 7.432 -2.792 -15.151 1.00 96.19 79 PRO A CA 1
ATOM 621 C C . PRO A 1 79 ? 7.746 -3.475 -13.816 1.00 96.19 79 PRO A C 1
ATOM 623 O O . PRO A 1 79 ? 8.872 -3.901 -13.586 1.00 96.19 79 PRO A O 1
ATOM 626 N N . GLY A 1 80 ? 6.740 -3.618 -12.951 1.00 95.50 80 GLY A N 1
ATOM 627 C CA . GLY A 1 80 ? 6.881 -4.317 -11.666 1.00 95.50 80 GLY A CA 1
ATOM 628 C C . GLY A 1 80 ? 7.199 -3.426 -10.461 1.00 95.50 80 GLY A C 1
ATOM 629 O O . GLY A 1 80 ? 7.156 -3.924 -9.342 1.00 95.50 80 GLY A O 1
ATOM 630 N N . ALA A 1 81 ? 7.391 -2.116 -10.656 1.00 97.75 81 ALA A N 1
ATOM 631 C CA . ALA A 1 81 ? 7.656 -1.128 -9.599 1.00 97.75 81 ALA A CA 1
ATOM 632 C C . ALA A 1 81 ? 6.477 -0.863 -8.629 1.00 97.75 81 ALA A C 1
ATOM 634 O O . ALA A 1 81 ? 6.484 0.130 -7.903 1.00 97.75 81 ALA A O 1
ATOM 635 N N . ALA A 1 82 ? 5.440 -1.706 -8.647 1.00 98.31 82 ALA A N 1
ATOM 636 C CA . ALA A 1 82 ? 4.246 -1.583 -7.822 1.00 98.31 82 ALA A CA 1
ATOM 637 C C . ALA A 1 82 ? 3.745 -2.963 -7.371 1.00 98.31 82 ALA A C 1
ATOM 639 O O . ALA A 1 82 ? 3.600 -3.876 -8.189 1.00 98.31 82 ALA A O 1
ATOM 640 N N . LYS A 1 83 ? 3.418 -3.108 -6.083 1.00 98.19 83 LYS A N 1
ATOM 641 C CA . LYS A 1 83 ? 2.813 -4.323 -5.510 1.00 98.19 83 LYS A CA 1
ATOM 642 C C . LYS A 1 83 ? 1.560 -3.953 -4.721 1.00 98.19 83 LYS A C 1
ATOM 644 O O . LYS A 1 83 ? 1.617 -3.151 -3.791 1.00 98.19 83 LYS A O 1
ATOM 649 N N . ARG A 1 84 ? 0.420 -4.541 -5.095 1.00 97.69 84 ARG A N 1
ATOM 650 C CA . ARG A 1 84 ? -0.876 -4.322 -4.434 1.00 97.69 84 ARG A CA 1
ATOM 651 C C . ARG A 1 84 ? -1.048 -5.241 -3.223 1.00 97.69 84 ARG A C 1
ATOM 653 O O . ARG A 1 84 ? -0.650 -6.403 -3.262 1.00 97.69 84 ARG A O 1
ATOM 660 N N . ILE A 1 85 ? -1.704 -4.720 -2.190 1.00 96.94 85 ILE A N 1
ATOM 661 C CA . ILE A 1 85 ? -2.083 -5.405 -0.954 1.00 96.94 85 ILE A CA 1
ATOM 662 C C . ILE A 1 85 ? -3.558 -5.113 -0.680 1.00 96.94 85 ILE A C 1
ATOM 664 O O . ILE A 1 85 ? -3.988 -3.962 -0.752 1.00 96.94 85 ILE A O 1
ATOM 668 N N . LYS A 1 86 ? -4.332 -6.143 -0.333 1.00 95.88 86 LYS A N 1
ATOM 669 C CA . LYS A 1 86 ? -5.728 -5.984 0.085 1.00 95.88 86 LYS A CA 1
ATOM 670 C C . LYS A 1 86 ? -5.792 -5.731 1.593 1.00 95.88 86 LYS A C 1
ATOM 672 O O . LYS A 1 86 ? -5.565 -6.645 2.387 1.00 95.88 86 LYS A O 1
ATOM 677 N N . ILE A 1 87 ? -6.112 -4.499 1.990 1.00 94.94 87 ILE A N 1
ATOM 678 C CA . ILE A 1 87 ? -6.087 -4.067 3.397 1.00 94.94 87 ILE A CA 1
ATOM 679 C C . ILE A 1 87 ? -7.367 -4.492 4.115 1.00 94.94 87 ILE A C 1
ATOM 681 O O . ILE A 1 87 ? -7.316 -5.157 5.156 1.00 94.94 87 ILE A O 1
ATOM 685 N N . ILE A 1 88 ? -8.515 -4.147 3.535 1.00 90.75 88 ILE A N 1
ATOM 686 C CA . ILE A 1 88 ? -9.835 -4.528 4.044 1.00 90.75 88 ILE A CA 1
ATOM 687 C C . ILE A 1 88 ? -10.229 -5.846 3.390 1.00 90.75 88 ILE A C 1
ATOM 689 O O . ILE A 1 88 ? -10.181 -5.947 2.169 1.00 90.75 88 ILE A O 1
ATOM 693 N N . LYS A 1 89 ? -10.601 -6.859 4.181 1.00 73.56 89 LYS A N 1
ATOM 694 C CA . LYS A 1 89 ? -11.094 -8.140 3.653 1.00 73.56 89 LYS A CA 1
ATOM 695 C C . LYS A 1 89 ? -12.556 -8.071 3.253 1.00 73.56 89 LYS A C 1
ATOM 697 O O . LYS A 1 89 ? -13.351 -7.608 4.094 1.00 73.56 89 LYS A O 1
#

Sequence (89 aa):
MIRILGEIEEKMNELKMDGFNPDIILFGREAYNFLSNLLKKEMEEEGPFTHVSNIKIEILEELGGDAVVIDSKVLGLVPGAAKRIKIIK

Secondary structure (DSSP, 8-state):
-HHHHHHHHHHHHHHHHTT----EEEE-HHHHHHHHHHHHHHH-------EETTEEEEE-GGGTTEEEEE-TTTTTTSTT-EEEEE---

InterPro domains:
  IPR014418 Putative type 4B encapsulin shell protein [PIRSF004604] (1-88)
  IPR036216 Putative type 4B encapsulin shell protein superfamily [SSF111057] (1-89)

Radius of gyration: 12.63 Å; chains: 1; bounding box: 27×21×38 Å